Protein AF-X1CEY4-F1 (afdb_monomer)

Mean predicted aligned error: 10.22 Å

Secondary structure (DSSP, 8-state):
-HHHHHHTTS-THHHHHHHHHHHHT--SSTTS-HHHHHHHHTTSS-HHHHHHHHHHHHHHHHHHHHHHHHHHHHHTT--TT---GGG-

Nearest PDB structures (foldseek):
  8uvc-assembly1_A  TM=8.632E-01  e=8.247E-03  Homo sapiens

InterPro domains:
  IPR001898 Solute carrier family 13 [PF00939] (1-71)

Structure (mmCIF, N/CA/C/O backbone):
data_AF-X1CEY4-F1
#
_entry.id   AF-X1CEY4-F1
#
loop_
_atom_site.group_PDB
_atom_site.id
_atom_site.type_symbol
_atom_site.label_atom_id
_atom_site.label_alt_id
_atom_site.label_comp_id
_atom_site.label_asym_id
_atom_site.label_entity_id
_atom_site.label_seq_id
_atom_site.pdbx_PDB_ins_code
_atom_site.Cartn_x
_atom_site.Cartn_y
_atom_site.Cartn_z
_atom_site.occupancy
_atom_site.B_iso_or_equiv
_atom_site.auth_seq_id
_atom_site.auth_comp_id
_atom_site.auth_asym_id
_atom_site.auth_atom_id
_atom_site.pdbx_PDB_model_num
ATOM 1 N N . MET A 1 1 ? 7.456 9.694 -9.965 1.00 66.19 1 MET A N 1
ATOM 2 C CA . MET A 1 1 ? 7.988 8.357 -10.317 1.00 66.19 1 MET A CA 1
ATOM 3 C C . MET A 1 1 ? 8.359 8.231 -11.787 1.00 66.19 1 MET A C 1
ATOM 5 O O . MET A 1 1 ? 9.475 7.810 -12.040 1.00 66.19 1 MET A O 1
ATOM 9 N N . ALA A 1 2 ? 7.527 8.677 -12.738 1.00 64.00 2 ALA A N 1
ATOM 10 C CA . ALA A 1 2 ? 7.884 8.702 -14.167 1.00 64.00 2 ALA A CA 1
ATOM 11 C C . ALA A 1 2 ? 9.224 9.415 -14.457 1.00 64.00 2 ALA A C 1
ATOM 13 O O . ALA A 1 2 ? 10.134 8.811 -15.009 1.00 64.00 2 ALA A O 1
ATOM 14 N N . ALA A 1 3 ? 9.379 10.654 -13.969 1.00 68.31 3 ALA A N 1
ATOM 15 C CA . ALA A 1 3 ? 10.597 11.454 -14.143 1.00 68.31 3 ALA A CA 1
ATOM 16 C C . ALA A 1 3 ? 11.855 10.854 -13.478 1.00 68.31 3 ALA A C 1
ATOM 18 O O . ALA A 1 3 ? 12.972 11.139 -13.890 1.00 68.31 3 ALA A O 1
ATOM 19 N N . LEU A 1 4 ? 11.683 10.021 -12.443 1.00 71.25 4 LEU A N 1
ATOM 20 C CA . LEU A 1 4 ? 12.798 9.307 -11.810 1.00 71.25 4 LEU A CA 1
ATOM 21 C C . LEU A 1 4 ? 13.206 8.083 -12.636 1.00 71.25 4 LEU A C 1
ATOM 23 O O . LEU A 1 4 ? 14.390 7.785 -12.729 1.00 71.25 4 LEU A O 1
ATOM 27 N N . GLY A 1 5 ? 12.244 7.403 -13.267 1.00 66.31 5 GLY A N 1
ATOM 28 C CA . GLY A 1 5 ? 12.529 6.312 -14.200 1.00 66.31 5 GLY A CA 1
ATOM 29 C C . GLY A 1 5 ? 13.332 6.797 -15.405 1.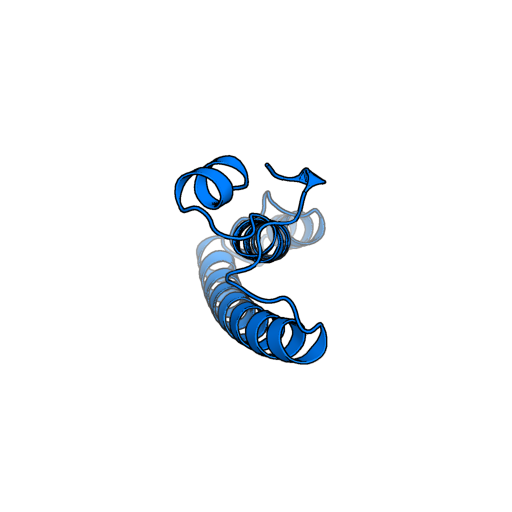00 66.31 5 GLY A C 1
ATOM 30 O O . GLY A 1 5 ? 14.383 6.233 -15.704 1.00 66.31 5 GLY A O 1
ATOM 31 N N . THR A 1 6 ? 12.907 7.908 -16.014 1.00 68.69 6 THR A N 1
ATOM 32 C CA . THR A 1 6 ? 13.617 8.514 -17.150 1.00 68.69 6 THR A CA 1
ATOM 33 C C . THR A 1 6 ? 15.001 9.041 -16.760 1.00 68.69 6 THR A C 1
ATOM 35 O O . THR A 1 6 ? 15.955 8.836 -17.503 1.00 68.69 6 THR A O 1
ATOM 38 N N . ALA A 1 7 ? 15.162 9.625 -15.564 1.00 68.94 7 ALA A N 1
ATOM 39 C CA . ALA A 1 7 ? 16.462 10.091 -15.066 1.00 68.94 7 ALA A CA 1
ATOM 40 C C . ALA A 1 7 ? 17.482 8.961 -14.814 1.00 68.94 7 ALA A C 1
ATOM 42 O O . ALA A 1 7 ? 18.684 9.189 -14.916 1.00 68.94 7 ALA A O 1
ATOM 43 N N . ILE A 1 8 ? 17.018 7.748 -14.492 1.00 73.00 8 ILE A N 1
ATOM 44 C CA . ILE A 1 8 ? 17.870 6.569 -14.245 1.00 73.00 8 ILE A CA 1
ATOM 45 C C . ILE A 1 8 ? 18.056 5.743 -15.541 1.00 73.00 8 ILE A C 1
ATOM 47 O O . ILE A 1 8 ? 18.718 4.706 -15.537 1.00 73.00 8 ILE A O 1
ATOM 51 N N . GLY A 1 9 ? 17.494 6.192 -16.672 1.00 64.81 9 GLY A N 1
ATOM 52 C CA . GLY A 1 9 ? 17.579 5.487 -17.957 1.00 64.81 9 GLY A CA 1
ATOM 53 C C . GLY A 1 9 ? 16.877 4.128 -17.942 1.00 64.81 9 GLY A C 1
ATOM 54 O O . GLY A 1 9 ? 17.279 3.207 -18.647 1.00 64.81 9 GLY A O 1
ATOM 55 N N . ARG A 1 10 ? 15.860 3.974 -17.089 1.00 66.94 10 ARG A N 1
ATOM 56 C CA . ARG A 1 10 ? 15.089 2.740 -16.917 1.00 66.94 10 ARG A CA 1
ATOM 57 C C . ARG A 1 10 ? 13.645 2.968 -17.324 1.00 66.94 10 ARG A C 1
ATOM 59 O O . ARG A 1 10 ? 13.131 4.079 -17.227 1.00 66.94 10 ARG A O 1
ATOM 66 N N . ASN A 1 11 ? 12.968 1.899 -17.735 1.00 69.88 11 ASN A N 1
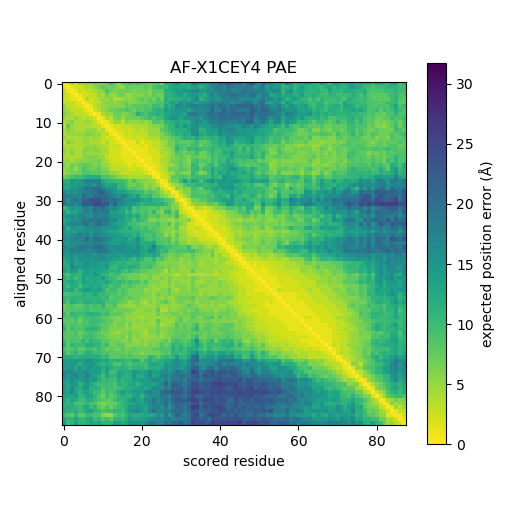ATOM 67 C CA . ASN A 1 11 ? 11.572 1.988 -18.140 1.00 69.88 11 ASN A CA 1
ATOM 68 C C . ASN A 1 11 ? 10.716 2.599 -17.003 1.00 69.88 11 ASN A C 1
ATOM 70 O O . ASN A 1 11 ? 10.614 1.994 -15.930 1.00 69.88 11 ASN A O 1
ATOM 74 N N . PRO A 1 12 ? 10.090 3.777 -17.198 1.00 69.19 12 PRO A N 1
ATOM 75 C CA . PRO A 1 12 ? 9.337 4.457 -16.145 1.00 69.19 12 PRO A CA 1
ATOM 76 C C . PRO A 1 12 ? 8.138 3.640 -15.643 1.00 69.19 12 PRO A C 1
ATOM 78 O O . PRO A 1 12 ? 7.721 3.814 -14.494 1.00 69.19 12 PRO A O 1
ATOM 81 N N . LEU A 1 13 ? 7.634 2.692 -16.444 1.00 69.50 13 LEU A N 1
ATOM 82 C CA . LEU A 1 13 ? 6.575 1.764 -16.039 1.00 69.50 13 LEU A CA 1
ATOM 83 C C . LEU A 1 13 ? 6.974 0.908 -14.832 1.00 69.50 13 LEU A C 1
ATOM 85 O O . LEU A 1 13 ? 6.125 0.641 -13.984 1.00 69.50 13 LEU A O 1
ATOM 89 N N . LEU A 1 14 ? 8.260 0.568 -14.685 1.00 69.38 14 LEU A N 1
ATOM 90 C CA . LEU A 1 14 ? 8.756 -0.206 -13.541 1.00 69.38 14 LEU A CA 1
ATOM 91 C C . LEU A 1 14 ? 8.556 0.496 -12.200 1.00 69.38 14 LEU A C 1
ATOM 93 O O . LEU A 1 14 ? 8.465 -0.172 -11.178 1.00 69.38 14 LEU A O 1
ATOM 97 N N . LEU A 1 15 ? 8.510 1.829 -12.184 1.00 71.62 15 LEU A N 1
ATOM 98 C CA . LEU A 1 15 ? 8.290 2.610 -10.966 1.00 71.62 15 LEU A CA 1
ATOM 99 C C . LEU A 1 15 ? 6.843 3.093 -10.856 1.00 71.62 15 LEU A C 1
ATOM 101 O O . LEU A 1 15 ? 6.319 3.227 -9.752 1.00 71.62 15 LEU A O 1
ATOM 105 N N . MET A 1 16 ? 6.185 3.367 -11.984 1.00 75.19 16 MET A N 1
ATOM 106 C CA . MET A 1 16 ? 4.805 3.855 -12.004 1.00 75.19 16 MET A CA 1
ATOM 107 C C . MET A 1 16 ? 3.790 2.779 -11.627 1.00 75.19 16 MET A C 1
ATOM 109 O O . MET A 1 16 ? 2.899 3.066 -10.832 1.00 75.19 16 MET A O 1
ATOM 113 N N . VAL A 1 17 ? 3.927 1.558 -12.152 1.00 73.94 17 VAL A N 1
ATOM 114 C CA . VAL A 1 17 ? 3.000 0.447 -1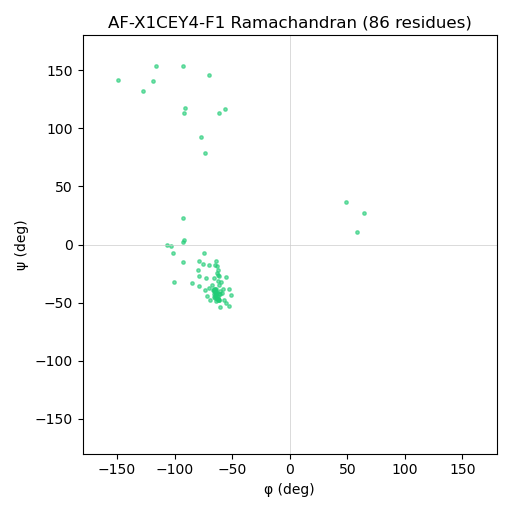1.878 1.00 73.94 17 VAL A CA 1
ATOM 115 C C . VAL A 1 17 ? 2.963 0.094 -10.382 1.00 73.94 17 VAL A C 1
ATOM 117 O O . VAL A 1 17 ? 1.878 0.165 -9.799 1.00 73.94 17 VAL A O 1
ATOM 120 N N . PRO A 1 18 ? 4.100 -0.180 -9.706 1.00 72.38 18 PRO A N 1
ATOM 121 C CA . PRO A 1 18 ? 4.100 -0.389 -8.259 1.00 72.38 18 PRO A CA 1
ATOM 122 C C . PRO A 1 18 ? 3.562 0.800 -7.482 1.00 72.38 18 PRO A C 1
ATOM 124 O O . PRO A 1 18 ? 2.818 0.599 -6.531 1.00 72.38 18 PRO A O 1
ATOM 127 N N . ALA A 1 19 ? 3.915 2.031 -7.862 1.00 75.62 19 ALA A N 1
ATOM 128 C CA . ALA A 1 19 ? 3.471 3.217 -7.137 1.00 75.62 19 ALA A CA 1
ATOM 129 C C . ALA A 1 19 ? 1.951 3.426 -7.235 1.00 75.62 19 ALA A C 1
ATOM 131 O O . ALA A 1 19 ? 1.306 3.727 -6.230 1.00 75.62 19 ALA A O 1
ATOM 132 N N . ALA A 1 20 ? 1.368 3.234 -8.421 1.00 76.25 20 ALA A N 1
ATOM 133 C CA . ALA A 1 20 ? -0.073 3.343 -8.631 1.00 76.25 20 ALA A CA 1
ATOM 134 C C . ALA A 1 20 ? -0.828 2.259 -7.853 1.00 76.25 20 ALA A C 1
ATOM 136 O O . ALA A 1 20 ? -1.771 2.561 -7.119 1.00 76.25 20 ALA A O 1
ATOM 137 N N . MET A 1 21 ? -0.362 1.012 -7.931 1.00 72.38 21 MET A N 1
ATOM 138 C CA . MET A 1 21 ? -0.945 -0.079 -7.156 1.00 72.38 21 MET A CA 1
ATOM 139 C C . MET A 1 21 ? -0.799 0.170 -5.650 1.00 72.38 21 MET A C 1
ATOM 141 O O . MET A 1 21 ? -1.796 0.098 -4.943 1.00 72.38 21 MET A O 1
ATOM 145 N N . ALA A 1 22 ? 0.385 0.559 -5.160 1.00 74.00 22 ALA A N 1
ATOM 146 C CA . ALA A 1 22 ? 0.639 0.862 -3.747 1.00 74.00 22 ALA A CA 1
ATOM 147 C C . ALA A 1 22 ? -0.270 1.977 -3.209 1.00 74.00 22 ALA A C 1
ATOM 149 O O . ALA A 1 22 ? -0.760 1.875 -2.087 1.00 74.00 22 ALA A O 1
ATOM 150 N N . SER A 1 23 ? -0.556 3.006 -4.016 1.00 69.56 23 SER A N 1
ATOM 151 C CA . SER A 1 23 ? -1.484 4.080 -3.631 1.00 69.56 23 SER A CA 1
ATOM 152 C C . SER A 1 23 ? -2.915 3.590 -3.377 1.00 69.56 23 SER A C 1
ATOM 154 O O . SER A 1 23 ? -3.623 4.167 -2.555 1.00 69.56 23 SER A O 1
ATOM 156 N N . SER A 1 24 ? -3.316 2.479 -4.004 1.00 71.56 24 SER A N 1
ATOM 157 C CA . SER A 1 24 ? -4.626 1.853 -3.784 1.00 71.56 24 SER A CA 1
ATOM 158 C C . SER A 1 24 ? -4.712 1.095 -2.450 1.00 71.56 24 SER A C 1
ATOM 160 O O . SER A 1 24 ? -5.813 0.826 -1.980 1.00 71.56 24 SER A O 1
ATOM 162 N N . PHE A 1 25 ? -3.577 0.780 -1.808 1.00 64.62 25 PHE A N 1
ATOM 163 C CA . PHE A 1 25 ? -3.520 0.057 -0.527 1.00 64.62 25 PHE A CA 1
ATOM 164 C C . PHE A 1 25 ? -3.488 0.986 0.703 1.00 64.62 25 PHE A C 1
ATOM 166 O O . PHE A 1 25 ? -3.024 0.593 1.769 1.00 64.62 25 PHE A O 1
ATOM 173 N N . ALA A 1 26 ? -3.961 2.232 0.611 1.00 62.47 26 ALA A N 1
ATOM 174 C CA . ALA A 1 26 ? -3.978 3.159 1.747 1.00 62.47 26 ALA A CA 1
ATOM 175 C C . ALA A 1 26 ? -5.075 2.805 2.782 1.00 62.47 26 ALA A C 1
ATOM 177 O O . ALA A 1 26 ? -6.122 3.445 2.839 1.00 62.47 26 ALA A O 1
ATOM 178 N N . PHE A 1 27 ? -4.840 1.799 3.636 1.00 59.78 27 PHE A N 1
ATOM 179 C CA . PHE A 1 27 ? -5.839 1.287 4.596 1.00 59.78 27 PHE A CA 1
ATOM 180 C C . PHE A 1 27 ? -5.646 1.719 6.058 1.00 59.78 27 PHE A C 1
ATOM 182 O O . PHE A 1 27 ? -6.439 1.352 6.920 1.00 59.78 27 PHE A O 1
ATOM 189 N N . MET A 1 28 ? -4.606 2.495 6.369 1.00 60.28 28 MET A N 1
ATOM 190 C CA . MET A 1 28 ? -4.227 2.794 7.760 1.00 60.28 28 MET A CA 1
ATOM 191 C C . MET A 1 28 ? -5.055 3.882 8.444 1.00 60.28 28 MET A C 1
ATOM 193 O O . MET A 1 28 ? -5.068 3.945 9.671 1.00 60.28 28 MET A O 1
ATOM 197 N N . MET A 1 29 ? -5.711 4.759 7.684 1.00 56.47 29 MET A N 1
ATOM 198 C CA . MET A 1 29 ? -6.442 5.894 8.245 1.00 56.47 29 MET A CA 1
ATOM 199 C C . MET A 1 29 ? -7.930 5.808 7.897 1.00 56.47 29 MET A C 1
ATOM 201 O O . MET A 1 29 ? -8.273 5.464 6.763 1.00 56.47 29 MET A O 1
ATOM 205 N N . PRO A 1 30 ? -8.829 6.162 8.837 1.00 53.41 30 PRO A N 1
ATOM 206 C CA . PRO A 1 30 ? -10.278 6.085 8.630 1.00 53.41 30 PRO A CA 1
ATOM 207 C C . PRO A 1 30 ? -10.772 7.013 7.512 1.00 53.41 30 PRO A C 1
ATOM 209 O O . PRO A 1 30 ? -11.852 6.809 6.974 1.00 53.41 30 PRO A O 1
ATOM 212 N N . ILE A 1 31 ? -9.963 8.009 7.143 1.00 55.53 31 ILE A N 1
ATOM 213 C CA . ILE A 1 31 ? -10.285 9.034 6.150 1.00 55.53 31 ILE A CA 1
ATOM 214 C C . ILE A 1 31 ? -10.140 8.545 4.701 1.00 55.53 31 ILE A C 1
ATOM 216 O O . ILE A 1 31 ? -10.626 9.201 3.786 1.00 55.53 31 ILE A O 1
ATOM 220 N N . ALA A 1 32 ? -9.479 7.402 4.485 1.00 59.22 32 ALA A N 1
ATOM 221 C CA . ALA A 1 32 ? -9.109 6.948 3.148 1.00 59.22 32 ALA A CA 1
ATOM 222 C C . ALA A 1 32 ? -10.268 6.304 2.369 1.00 59.22 32 ALA A C 1
ATOM 224 O O . ALA A 1 32 ? -10.261 6.345 1.142 1.00 59.22 32 ALA A O 1
ATOM 225 N N . THR A 1 33 ? -11.261 5.709 3.044 1.00 67.06 33 THR A N 1
ATOM 226 C CA . THR A 1 33 ? -12.372 5.012 2.372 1.00 67.06 33 THR A CA 1
ATOM 227 C C . THR A 1 33 ? -13.686 5.076 3.179 1.00 67.06 33 THR A C 1
ATOM 229 O O . THR A 1 33 ? -13.657 4.935 4.406 1.00 67.06 33 THR A O 1
ATOM 232 N N . PRO A 1 34 ? -14.860 5.237 2.524 1.00 65.81 34 PRO A N 1
ATOM 233 C CA . PRO A 1 34 ? -16.164 5.317 3.200 1.00 65.81 34 PRO A CA 1
ATOM 234 C C .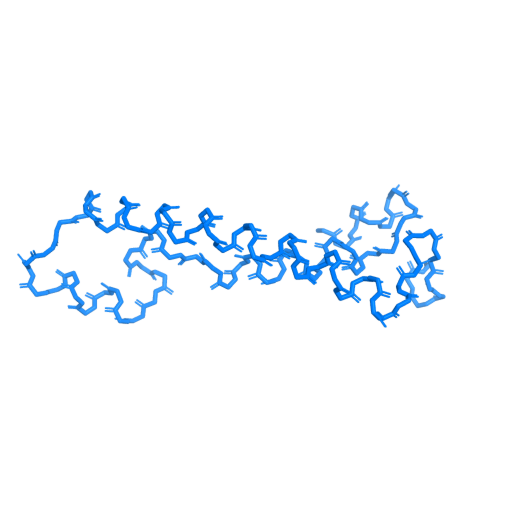 PRO A 1 34 ? -16.479 4.166 4.182 1.00 65.81 34 PRO A C 1
ATOM 236 O O . PRO A 1 34 ? -17.020 4.446 5.252 1.00 65.81 34 PRO A O 1
ATOM 239 N N . PRO A 1 35 ? -16.117 2.892 3.911 1.00 70.69 35 PRO A N 1
ATOM 240 C CA . PRO A 1 35 ? -16.372 1.787 4.841 1.00 70.69 35 PRO A CA 1
ATOM 241 C C . PRO A 1 35 ? -15.624 1.912 6.177 1.00 70.69 35 PRO A C 1
ATOM 243 O O . PRO A 1 35 ? -16.206 1.653 7.232 1.00 70.69 35 PRO A O 1
ATOM 246 N N . ASN A 1 36 ? -14.359 2.354 6.157 1.00 69.69 36 ASN A N 1
ATOM 247 C CA . ASN A 1 36 ? -13.562 2.529 7.377 1.00 69.69 36 ASN A CA 1
ATOM 248 C C . ASN A 1 36 ? -14.111 3.669 8.251 1.00 69.69 36 ASN A C 1
ATOM 250 O O . ASN A 1 36 ? -14.114 3.555 9.478 1.00 69.69 36 ASN A O 1
ATOM 254 N N . ALA A 1 37 ? -14.637 4.730 7.630 1.00 72.38 37 ALA A N 1
ATOM 255 C CA . ALA A 1 37 ? -15.306 5.825 8.331 1.00 72.38 37 ALA A CA 1
ATOM 256 C C . ALA A 1 37 ? -16.627 5.385 8.996 1.00 72.38 37 ALA A C 1
ATOM 258 O O . ALA A 1 37 ? -16.903 5.780 10.130 1.00 72.38 37 ALA A O 1
ATOM 259 N N . ILE A 1 38 ? -17.416 4.526 8.338 1.00 76.12 38 ILE A N 1
ATOM 260 C CA . ILE A 1 38 ? -18.679 3.993 8.882 1.00 76.12 38 ILE A CA 1
ATOM 261 C C . ILE A 1 38 ? -18.425 3.156 10.141 1.00 76.12 38 ILE A C 1
ATOM 263 O O . ILE A 1 38 ? -19.101 3.345 11.151 1.00 76.12 38 ILE A O 1
ATOM 267 N N . ILE A 1 39 ? -17.429 2.263 10.113 1.00 76.25 39 ILE A N 1
ATOM 268 C CA . ILE A 1 39 ? -17.092 1.413 11.266 1.00 76.25 39 ILE A CA 1
ATOM 269 C C . ILE A 1 39 ? -16.561 2.255 12.431 1.00 76.25 39 ILE A C 1
ATOM 271 O O . ILE A 1 39 ? -16.953 2.021 13.576 1.00 76.25 39 ILE A O 1
ATOM 275 N N . PHE A 1 40 ? -15.737 3.271 12.159 1.00 74.88 40 PHE A N 1
ATOM 276 C CA . PHE A 1 40 ? -15.279 4.212 13.184 1.00 74.88 40 PHE A CA 1
ATOM 277 C C . PHE A 1 40 ? -16.450 4.977 13.836 1.00 74.88 40 PHE A C 1
ATOM 279 O O . PHE A 1 40 ? -16.499 5.108 15.059 1.00 74.88 40 PHE A O 1
ATOM 286 N N . GLY A 1 41 ? -17.454 5.380 13.048 1.00 75.06 41 GLY A N 1
ATOM 287 C CA . GLY A 1 41 ? -18.671 6.048 13.531 1.00 75.06 41 GLY A CA 1
ATOM 288 C C . GLY A 1 41 ? -19.563 5.203 14.452 1.00 75.06 41 GLY A C 1
ATOM 289 O O . GLY A 1 41 ? -20.408 5.754 15.152 1.00 75.06 41 GLY A O 1
ATOM 290 N N . THR A 1 42 ? -19.364 3.880 14.519 1.00 79.81 42 THR A N 1
ATOM 291 C CA . THR A 1 42 ? -20.109 3.002 15.445 1.00 79.81 42 THR A CA 1
ATOM 292 C C . THR A 1 42 ? -19.658 3.120 16.905 1.00 79.81 42 THR A C 1
ATOM 294 O O . THR A 1 42 ? -20.279 2.517 17.78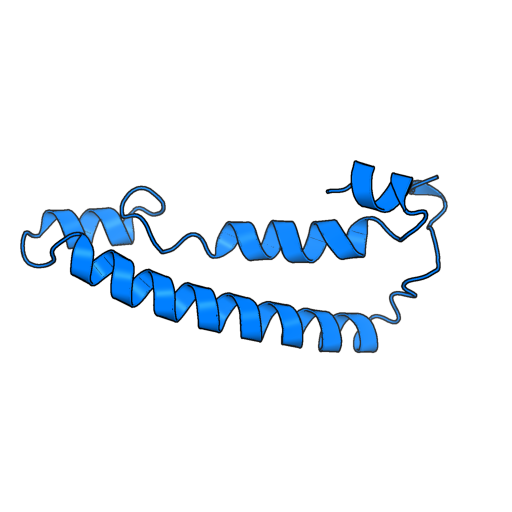0 1.00 79.81 42 THR A O 1
ATOM 297 N N . ASN A 1 43 ? -18.575 3.861 17.186 1.00 75.00 43 ASN A N 1
ATOM 298 C CA . ASN A 1 43 ? -17.952 4.004 18.510 1.00 75.00 43 ASN A CA 1
ATOM 299 C C . ASN A 1 43 ? -17.479 2.679 19.147 1.00 75.00 43 ASN A C 1
ATOM 301 O O . ASN A 1 43 ? -17.122 2.636 20.323 1.00 75.00 43 ASN A O 1
ATOM 305 N N . ARG A 1 44 ? -17.459 1.582 18.376 1.00 76.56 44 ARG A N 1
ATOM 306 C CA . ARG A 1 44 ? -17.011 0.257 18.834 1.00 76.56 44 ARG A CA 1
ATOM 307 C C . ARG A 1 44 ? -15.531 -0.009 18.573 1.00 76.56 44 ARG A C 1
ATOM 309 O O . ARG A 1 44 ? -14.990 -0.947 19.149 1.00 76.56 44 ARG A O 1
ATOM 316 N N . ILE A 1 45 ? -14.879 0.790 17.725 1.00 76.25 45 ILE A N 1
ATOM 317 C CA . ILE A 1 45 ? -13.476 0.605 17.329 1.00 76.25 45 ILE A CA 1
ATOM 318 C C . ILE A 1 45 ? -12.700 1.904 17.540 1.00 76.25 45 ILE A C 1
ATOM 320 O O . ILE A 1 45 ? -13.141 2.974 17.127 1.00 76.25 45 ILE A O 1
ATOM 324 N N . ARG A 1 46 ? -11.529 1.811 18.181 1.00 79.25 46 ARG A N 1
ATOM 325 C CA . ARG A 1 46 ? -10.645 2.955 18.433 1.00 79.25 46 ARG A CA 1
ATOM 326 C C . ARG A 1 46 ? -9.622 3.097 17.304 1.00 79.25 46 ARG A C 1
ATOM 328 O O . ARG A 1 46 ? -9.207 2.109 16.701 1.00 79.25 46 ARG A O 1
ATOM 335 N N . ILE A 1 47 ? -9.133 4.319 17.083 1.00 77.88 47 ILE A N 1
ATOM 336 C CA . ILE A 1 47 ? -8.088 4.616 16.081 1.00 77.88 47 ILE A CA 1
ATOM 337 C C . ILE A 1 47 ? -6.855 3.691 16.203 1.00 77.88 47 ILE A C 1
ATOM 339 O O . ILE A 1 47 ? -6.412 3.183 15.173 1.00 77.88 47 ILE A O 1
ATOM 343 N N . PRO A 1 48 ? -6.309 3.392 17.404 1.00 78.50 48 PRO A N 1
ATOM 344 C CA . PRO A 1 48 ? -5.133 2.526 17.528 1.00 78.50 48 PRO A CA 1
ATOM 345 C C . PRO A 1 48 ? -5.359 1.098 17.017 1.00 78.50 48 PRO A C 1
ATOM 347 O O . PRO A 1 48 ? -4.428 0.476 16.507 1.00 78.50 48 PRO A O 1
ATOM 350 N N . ASP A 1 49 ? -6.584 0.581 17.134 1.00 80.00 49 ASP A N 1
ATOM 351 C CA . ASP A 1 49 ? -6.934 -0.763 16.671 1.00 80.00 49 ASP A CA 1
ATOM 352 C C . ASP A 1 49 ? -7.008 -0.798 15.139 1.00 80.00 49 ASP A C 1
ATOM 354 O O . ASP A 1 49 ? -6.482 -1.716 14.510 1.00 80.00 49 ASP A O 1
ATOM 358 N N . MET A 1 50 ? -7.553 0.260 14.526 1.00 79.12 50 MET A N 1
ATOM 359 C CA . MET A 1 50 ? -7.573 0.423 13.067 1.00 79.12 50 MET A CA 1
ATOM 360 C C . MET A 1 50 ? -6.165 0.556 12.486 1.00 79.12 50 MET A C 1
ATOM 362 O O . MET A 1 50 ? -5.864 -0.063 11.469 1.00 79.12 50 MET A O 1
ATOM 366 N N . VAL A 1 51 ? -5.281 1.312 13.144 1.00 80.88 51 VAL A N 1
ATOM 367 C CA . VAL A 1 51 ? -3.893 1.494 12.692 1.00 80.88 51 VAL A CA 1
ATOM 368 C C . VAL A 1 51 ? -3.119 0.176 12.738 1.00 80.88 51 VAL A C 1
ATOM 370 O O . VAL A 1 51 ? -2.397 -0.128 11.792 1.00 80.88 51 VAL A O 1
ATOM 373 N N . LYS A 1 52 ? -3.286 -0.638 13.790 1.00 80.00 52 LYS A N 1
ATOM 374 C CA . LYS A 1 52 ? -2.638 -1.961 13.887 1.00 80.00 52 LYS A CA 1
ATOM 375 C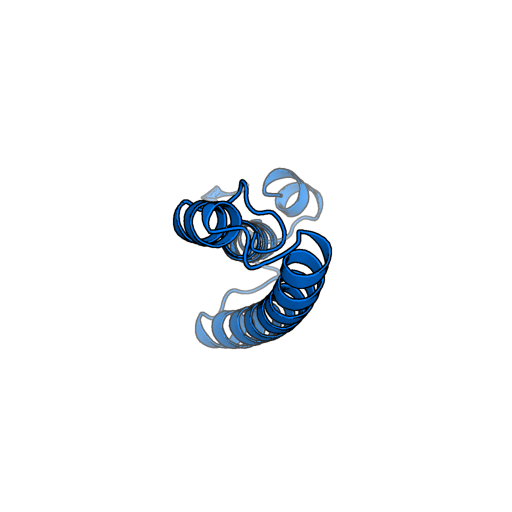 C . LYS A 1 52 ? -3.077 -2.895 12.763 1.00 80.00 52 LYS A C 1
ATOM 377 O O . LYS A 1 52 ? -2.234 -3.508 12.113 1.00 80.00 52 LYS A O 1
ATOM 382 N N . VAL A 1 53 ? -4.384 -2.981 12.518 1.00 82.19 53 VAL A N 1
ATOM 383 C CA . VAL A 1 53 ? -4.938 -3.827 11.451 1.00 82.19 53 VAL A CA 1
ATOM 384 C C . VAL A 1 53 ? -4.511 -3.307 10.076 1.00 82.19 53 VAL A C 1
ATOM 386 O O . VAL A 1 53 ? -4.020 -4.079 9.256 1.00 82.19 53 VAL A O 1
ATOM 389 N N . GLY A 1 54 ? -4.601 -1.995 9.847 1.00 78.69 54 GLY A N 1
ATOM 390 C CA . GLY A 1 54 ? -4.159 -1.357 8.607 1.00 78.69 54 GLY A CA 1
ATOM 391 C C . GLY A 1 54 ? -2.663 -1.532 8.344 1.00 78.69 54 GLY A C 1
ATOM 392 O O . GLY A 1 54 ? -2.267 -1.732 7.203 1.00 78.69 54 GLY A O 1
ATOM 393 N N . PHE A 1 55 ? -1.822 -1.536 9.381 1.00 82.06 55 PHE A N 1
ATOM 394 C CA . PHE A 1 55 ? -0.389 -1.806 9.244 1.00 82.06 55 PHE A CA 1
ATOM 395 C C . PHE A 1 55 ? -0.110 -3.236 8.771 1.00 82.06 55 PHE A C 1
ATOM 397 O O . PHE A 1 55 ? 0.683 -3.432 7.852 1.00 82.06 55 PHE A O 1
ATOM 404 N N . ILE A 1 56 ? -0.798 -4.229 9.343 1.00 83.62 56 ILE A N 1
ATOM 405 C CA . ILE A 1 56 ? -0.663 -5.635 8.932 1.00 83.62 56 ILE A CA 1
ATOM 406 C C . ILE A 1 56 ? -1.107 -5.814 7.475 1.00 83.62 56 ILE A C 1
ATOM 408 O O . ILE A 1 56 ? -0.399 -6.440 6.685 1.00 83.62 56 ILE A O 1
ATOM 412 N N . ILE A 1 57 ? -2.248 -5.225 7.102 1.00 82.69 57 ILE A N 1
ATOM 413 C CA . ILE A 1 57 ? -2.777 -5.293 5.734 1.00 82.69 57 ILE A CA 1
ATOM 414 C C . ILE A 1 57 ? -1.838 -4.586 4.752 1.00 82.69 57 ILE A C 1
ATOM 416 O O . ILE A 1 57 ? -1.596 -5.114 3.671 1.00 82.69 57 ILE A O 1
ATOM 420 N N . ASN A 1 58 ? -1.250 -3.447 5.125 1.00 82.94 58 ASN A N 1
ATOM 421 C CA . ASN A 1 58 ? -0.281 -2.749 4.282 1.00 82.94 58 ASN A CA 1
ATOM 422 C C . ASN A 1 58 ? 0.990 -3.571 4.054 1.00 82.94 58 ASN A C 1
ATOM 424 O O . A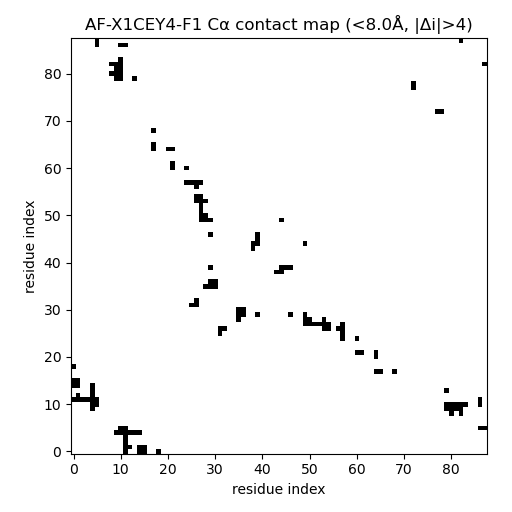SN A 1 58 ? 1.465 -3.627 2.924 1.00 82.94 58 ASN A O 1
ATOM 428 N N . ILE A 1 59 ? 1.531 -4.235 5.082 1.00 84.75 59 ILE A N 1
ATOM 429 C CA . ILE A 1 59 ? 2.706 -5.107 4.917 1.00 84.75 59 ILE A CA 1
ATOM 430 C C . ILE A 1 59 ? 2.391 -6.284 3.995 1.00 84.75 59 ILE A C 1
ATOM 432 O O . ILE A 1 59 ? 3.160 -6.558 3.074 1.00 84.75 59 ILE A O 1
ATOM 436 N N . LEU A 1 60 ? 1.255 -6.956 4.201 1.00 85.44 60 LEU A N 1
ATOM 437 C CA . LEU A 1 60 ? 0.816 -8.033 3.310 1.00 85.44 60 LEU A CA 1
ATOM 438 C C . LEU A 1 60 ? 0.615 -7.522 1.881 1.00 85.44 60 LEU A C 1
ATOM 440 O O . LEU A 1 60 ? 1.072 -8.158 0.934 1.00 85.44 60 LEU A O 1
ATOM 444 N N . GLY A 1 61 ? 0.001 -6.347 1.737 1.00 80.81 61 GLY A N 1
ATOM 445 C CA . GLY A 1 61 ? -0.181 -5.654 0.470 1.00 80.81 61 GLY A CA 1
ATOM 446 C C . GLY A 1 61 ? 1.145 -5.435 -0.242 1.00 80.81 61 GLY A C 1
ATOM 447 O O . GLY A 1 61 ? 1.265 -5.850 -1.384 1.00 80.81 61 GLY A O 1
ATOM 448 N N . ILE A 1 62 ? 2.156 -4.883 0.442 1.00 82.81 62 ILE A N 1
ATOM 449 C CA . ILE A 1 62 ? 3.507 -4.670 -0.102 1.00 82.81 62 ILE A CA 1
ATOM 450 C C . ILE A 1 62 ? 4.120 -5.989 -0.581 1.00 82.81 62 ILE A C 1
ATOM 452 O O . ILE A 1 62 ? 4.605 -6.044 -1.706 1.00 82.81 62 ILE A O 1
ATOM 456 N N . ILE A 1 63 ? 4.067 -7.053 0.225 1.00 84.69 63 ILE A N 1
ATOM 457 C CA . ILE A 1 63 ? 4.645 -8.359 -0.135 1.00 84.69 63 ILE A CA 1
ATOM 458 C C . ILE A 1 63 ? 3.972 -8.923 -1.390 1.00 84.69 63 ILE A C 1
ATOM 460 O O . ILE A 1 63 ? 4.656 -9.337 -2.326 1.00 84.69 63 ILE A O 1
ATOM 464 N N . VAL A 1 64 ? 2.637 -8.906 -1.432 1.00 84.12 64 VAL A N 1
ATOM 465 C CA . VAL A 1 64 ? 1.860 -9.386 -2.583 1.00 84.12 64 VAL A CA 1
ATOM 466 C C . VAL A 1 64 ? 2.122 -8.524 -3.816 1.00 84.12 64 VAL A C 1
ATOM 468 O O . VAL A 1 64 ? 2.250 -9.061 -4.910 1.00 84.12 64 VAL A O 1
ATOM 471 N N . LEU A 1 65 ? 2.260 -7.207 -3.654 1.00 80.88 65 LEU A N 1
ATOM 472 C CA . LEU A 1 65 ? 2.590 -6.282 -4.737 1.00 80.88 65 LEU A CA 1
ATOM 473 C C . LEU A 1 65 ? 3.975 -6.554 -5.313 1.00 80.88 65 LEU A C 1
ATOM 475 O O . LEU A 1 65 ? 4.131 -6.647 -6.526 1.00 80.88 65 LEU A O 1
ATOM 479 N N . THR A 1 66 ? 4.981 -6.692 -4.451 1.00 79.25 66 THR A N 1
ATOM 480 C CA . THR A 1 66 ? 6.354 -6.982 -4.867 1.00 79.25 66 THR A CA 1
ATOM 481 C C . THR A 1 66 ? 6.426 -8.332 -5.573 1.00 79.25 66 THR A C 1
ATOM 483 O O . THR A 1 66 ? 6.984 -8.409 -6.665 1.00 79.25 66 THR A O 1
ATOM 486 N N . ALA A 1 67 ? 5.804 -9.373 -5.013 1.00 81.19 67 ALA A N 1
ATOM 487 C CA . ALA A 1 67 ? 5.742 -10.691 -5.641 1.00 81.19 67 ALA A CA 1
ATOM 488 C C . ALA A 1 67 ? 4.967 -10.661 -6.967 1.00 81.19 67 ALA A C 1
ATOM 490 O O . ALA A 1 67 ? 5.418 -11.222 -7.962 1.00 81.19 67 ALA A O 1
ATOM 491 N N . GLY A 1 68 ? 3.833 -9.959 -6.998 1.00 79.94 68 GLY A N 1
ATOM 492 C CA . GLY A 1 68 ? 2.995 -9.791 -8.178 1.00 79.94 68 GLY A CA 1
ATOM 493 C C . GLY A 1 68 ? 3.728 -9.079 -9.305 1.00 79.94 68 GLY A C 1
ATOM 494 O O . GLY A 1 68 ? 3.660 -9.539 -10.432 1.00 79.94 68 GLY A O 1
ATOM 495 N N . ILE A 1 69 ? 4.488 -8.022 -9.015 1.00 75.38 69 ILE A N 1
ATOM 496 C CA . ILE A 1 69 ? 5.292 -7.303 -10.015 1.00 75.38 69 ILE A CA 1
ATOM 497 C C . ILE A 1 69 ? 6.477 -8.135 -10.492 1.00 75.38 69 ILE A C 1
ATOM 499 O O . ILE A 1 69 ? 6.785 -8.096 -11.678 1.00 75.38 69 ILE A O 1
ATOM 503 N N . MET A 1 70 ? 7.124 -8.908 -9.616 1.00 72.19 70 MET A N 1
ATOM 504 C CA . MET A 1 70 ? 8.179 -9.837 -10.036 1.00 72.19 70 MET A CA 1
ATOM 505 C C . MET A 1 70 ? 7.631 -10.927 -10.971 1.00 72.19 70 MET A C 1
ATOM 507 O O . MET A 1 70 ? 8.250 -11.223 -11.990 1.00 72.19 70 MET A O 1
ATOM 511 N N . LEU A 1 71 ? 6.445 -11.470 -10.677 1.00 75.06 71 LEU A N 1
ATOM 512 C CA . LEU A 1 71 ? 5.754 -12.447 -11.527 1.00 75.06 71 LEU A CA 1
ATOM 513 C C . LEU A 1 71 ? 5.236 -11.834 -12.835 1.00 75.06 71 LEU A C 1
ATOM 515 O O . LEU A 1 71 ? 5.471 -12.401 -13.897 1.00 75.06 71 LEU A O 1
ATOM 519 N N . LEU A 1 72 ? 4.565 -10.678 -12.784 1.00 67.25 72 LEU A N 1
ATOM 520 C CA . LEU A 1 72 ? 4.059 -9.984 -13.974 1.00 67.25 72 LEU A CA 1
ATOM 521 C C . LEU A 1 72 ? 5.203 -9.495 -14.861 1.00 67.25 72 LEU A C 1
ATOM 523 O O . LEU A 1 72 ? 5.088 -9.579 -16.073 1.00 67.25 72 LEU A O 1
ATOM 527 N N . GLY A 1 73 ? 6.291 -8.990 -14.276 1.00 64.75 73 GLY A N 1
ATOM 528 C CA . GLY A 1 73 ? 7.473 -8.543 -15.010 1.00 64.75 73 GLY A CA 1
ATOM 529 C C . GLY A 1 73 ? 8.155 -9.691 -15.751 1.00 64.75 73 GLY A C 1
ATOM 530 O O . GLY A 1 73 ? 8.551 -9.509 -16.896 1.00 64.75 73 GLY A O 1
ATOM 531 N N . GLY A 1 74 ? 8.209 -10.880 -15.138 1.00 65.69 74 GLY A N 1
ATOM 532 C CA . GLY A 1 74 ? 8.673 -12.101 -15.803 1.00 65.69 74 GLY A CA 1
ATOM 533 C C . GLY A 1 74 ? 7.691 -12.666 -16.838 1.00 65.69 74 GLY A C 1
ATOM 534 O O . GLY A 1 74 ? 8.124 -13.297 -17.793 1.00 65.69 74 GLY A O 1
ATOM 535 N N . LEU A 1 75 ? 6.381 -12.442 -16.676 1.00 63.19 75 LEU A N 1
ATOM 536 C CA . LEU A 1 75 ? 5.337 -12.932 -17.589 1.00 63.19 75 LEU A CA 1
ATOM 537 C C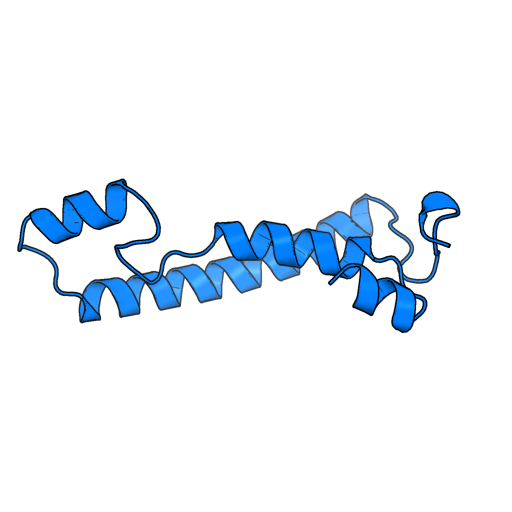 . LEU A 1 75 ? 5.099 -12.012 -18.799 1.00 63.19 75 LEU A C 1
ATOM 539 O O . LEU A 1 75 ? 4.749 -12.492 -19.872 1.00 63.19 75 LEU A O 1
ATOM 543 N N . LEU A 1 76 ? 5.247 -10.697 -18.625 1.00 62.53 76 LEU A N 1
ATOM 544 C CA . LEU A 1 76 ? 5.012 -9.678 -19.655 1.00 62.53 76 LEU A CA 1
ATOM 545 C C . LEU A 1 76 ? 6.271 -9.327 -20.459 1.00 62.53 76 LEU A C 1
ATOM 547 O O . LEU A 1 76 ? 6.204 -8.417 -21.280 1.00 62.53 76 LEU A O 1
ATOM 551 N N . ASP A 1 77 ? 7.396 -10.009 -20.210 1.00 59.81 77 ASP A N 1
ATOM 552 C CA . ASP A 1 77 ? 8.687 -9.774 -20.875 1.00 59.81 77 ASP A CA 1
ATOM 553 C C . ASP A 1 77 ? 9.070 -8.277 -20.890 1.00 59.81 77 ASP A C 1
ATOM 555 O O . ASP A 1 77 ? 9.577 -7.724 -21.866 1.00 59.81 77 ASP A O 1
ATOM 559 N N . ILE A 1 78 ? 8.743 -7.570 -19.795 1.00 61.44 78 ILE A N 1
ATOM 560 C CA . ILE A 1 78 ? 9.027 -6.139 -19.655 1.00 61.44 78 ILE A CA 1
ATOM 561 C C . ILE A 1 78 ? 10.507 -6.020 -19.344 1.00 61.44 78 ILE A C 1
ATOM 563 O O . ILE A 1 78 ? 10.924 -6.075 -18.185 1.00 61.44 78 ILE A O 1
ATOM 567 N N . ASP A 1 79 ? 11.287 -5.863 -20.402 1.00 61.44 79 ASP A N 1
ATOM 568 C CA . ASP A 1 79 ? 12.730 -5.783 -20.321 1.00 61.44 79 ASP A CA 1
ATOM 569 C C . ASP A 1 79 ? 13.139 -4.557 -19.482 1.00 61.44 79 ASP A C 1
ATOM 571 O O . ASP A 1 79 ? 12.886 -3.408 -19.879 1.00 61.44 79 ASP A O 1
ATOM 575 N N . PRO A 1 80 ? 13.739 -4.739 -18.287 1.00 59.41 80 PRO A N 1
ATOM 576 C CA . PRO A 1 80 ? 13.965 -3.631 -17.369 1.00 59.41 80 PRO A CA 1
ATOM 577 C C . PRO A 1 80 ? 14.934 -2.582 -17.908 1.00 59.41 80 PRO A C 1
ATOM 579 O O . PRO A 1 80 ? 15.004 -1.472 -17.379 1.00 59.41 80 PRO A O 1
ATOM 582 N N . GLN A 1 81 ? 15.710 -2.958 -18.920 1.00 57.44 81 GLN A N 1
ATOM 583 C CA . GLN A 1 81 ? 16.758 -2.157 -19.535 1.00 57.44 81 GLN A CA 1
ATOM 584 C C . GLN A 1 81 ? 16.316 -1.517 -20.857 1.00 57.44 81 GLN A C 1
ATOM 586 O O . GLN A 1 81 ? 17.041 -0.680 -21.389 1.00 57.44 81 GLN A O 1
ATOM 591 N N . TYR A 1 82 ? 15.130 -1.859 -21.373 1.00 62.88 82 TYR A N 1
ATOM 592 C CA . TYR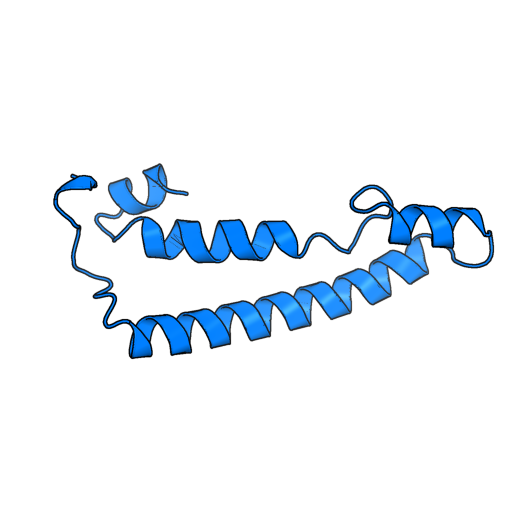 A 1 82 ? 14.614 -1.290 -22.611 1.00 62.88 82 TYR A CA 1
ATOM 593 C C . TYR A 1 82 ? 13.774 -0.042 -22.329 1.00 62.88 82 TYR A C 1
ATOM 595 O O . TYR A 1 82 ? 12.738 -0.089 -21.659 1.00 62.88 82 TYR A O 1
ATOM 603 N N . MET A 1 83 ? 14.227 1.094 -22.855 1.00 60.88 83 MET A N 1
ATOM 604 C CA . MET A 1 83 ? 13.481 2.346 -22.815 1.00 60.88 83 MET A CA 1
ATOM 605 C C . MET A 1 83 ? 12.638 2.454 -24.091 1.00 60.88 83 MET A C 1
ATOM 607 O O . MET A 1 83 ? 13.210 2.552 -25.179 1.00 60.88 83 MET A O 1
ATOM 611 N N . PRO A 1 84 ? 11.300 2.411 -23.997 1.00 63.06 84 PRO A N 1
ATOM 612 C CA . PRO A 1 84 ? 10.459 2.483 -25.181 1.00 63.06 84 PRO A CA 1
ATOM 613 C C . PRO A 1 84 ? 10.508 3.888 -25.799 1.00 63.06 84 PRO A C 1
ATOM 615 O O . PRO A 1 84 ? 10.599 4.883 -25.085 1.00 63.06 84 PRO A O 1
ATOM 618 N N . GLU A 1 85 ? 10.417 3.974 -27.129 1.00 60.31 85 GLU A N 1
ATOM 619 C CA . GLU A 1 85 ? 10.539 5.226 -27.904 1.00 60.31 85 GLU A CA 1
ATOM 620 C C . GLU A 1 85 ? 9.564 6.336 -27.462 1.00 60.31 85 GLU A C 1
ATOM 622 O O . GLU A 1 85 ? 9.896 7.508 -27.564 1.00 60.31 85 GLU A O 1
ATOM 627 N N . TRP A 1 86 ? 8.394 5.993 -26.910 1.00 66.00 86 TRP A N 1
ATOM 628 C CA . TRP A 1 86 ? 7.434 6.975 -26.382 1.00 66.00 86 TRP A CA 1
ATOM 629 C C . TRP A 1 86 ? 7.896 7.670 -25.088 1.00 66.00 86 TRP A C 1
ATOM 631 O O . TRP A 1 86 ? 7.313 8.682 -24.705 1.00 66.00 86 TRP A O 1
ATOM 641 N N . ALA A 1 87 ? 8.886 7.099 -24.393 1.00 57.53 87 ALA A N 1
ATOM 642 C CA . ALA A 1 87 ? 9.413 7.569 -23.111 1.00 57.53 87 ALA A CA 1
ATOM 643 C C . ALA A 1 87 ? 10.800 8.231 -23.222 1.00 57.53 87 ALA A C 1
ATOM 645 O O . ALA A 1 87 ? 11.349 8.619 -22.187 1.00 57.53 87 ALA A O 1
ATOM 646 N N . LYS A 1 88 ? 11.370 8.301 -24.436 1.00 53.59 88 LYS A N 1
ATOM 647 C CA . LYS A 1 88 ? 12.583 9.074 -24.740 1.00 53.59 88 LYS A CA 1
ATOM 648 C C . LYS A 1 88 ? 12.304 10.572 -24.720 1.00 53.59 88 LYS A C 1
ATOM 650 O O . LYS A 1 88 ? 11.230 10.980 -25.209 1.00 53.59 88 LYS A O 1
#

Foldseek 3Di:
DLVVCVVVLWASCLVVVLVVQLVVLQQQDCPPDPVSVVVVVVVPDDSVRSNVVSVVSSVVSNVCSVVVCVVVCVVVVRPGNDHDPVSD

pLDDT: mean 71.11, std 8.34, range [53.41, 85.44]

Radius of gyration: 17.5 Å; Cα contacts (8 Å, |Δi|>4): 78; chains: 1; bounding box: 38×24×47 Å

Solvent-accessible surface area (backbone atoms only — not comparable to full-atom values): 5016 Å² total; per-residue (Å²): 88,51,70,56,19,52,75,69,63,28,33,28,62,76,46,37,52,58,49,57,57,54,65,72,53,60,56,50,50,51,85,66,44,74,67,51,40,54,52,45,73,66,74,80,52,57,70,72,61,46,34,53,53,19,48,53,52,39,52,52,47,50,54,51,49,54,52,48,48,56,51,47,38,68,71,66,68,59,54,68,74,53,64,55,80,90,71,107

Organism: NCBI:txid412755

Sequence (88 aa):
MAALGTAIGRNPLLLMVPAAMASSFAFMMPIATPPNAIIFGTNRIRIPDMVKVGFIINILGIIVLTAGIMLLGGLLDIDPQYMPEWAK